Protein AF-A0A285MUU7-F1 (afdb_monomer_lite)

Organism: NCBI:txid1247520

Foldseek 3Di:
DPDPPVVVVVVVVVVVVVVVVCVVVVVPPCPVVLQVVLQVLLCVQQNDGLVCLQPPDPVNVVVSVVRHDPVSLLSSLLVLLVVLPVPPPVDQDPSSLSSLVSSLVSLVSCVVPHPDDDPSSVVSNVVSVVVD

Sequence (132 aa):
MAGTSIARALGVLIESFSDFLQRLFEGNGQVESNERDLKNSLKNQAELKVDDLLVAPWSNLRPKLDKLDTKILDRAILFIYNKAISTDSSTRTNSDKTTDLRILDLIEYLDINRTEFSLDRNNIKNSLQHNL

Radius of gyration: 19.24 Å; chains: 1; bounding box: 35×64×44 Å

pLDDT: mean 77.72, std 15.69, range [39.53, 94.19]

Secondary structure (DSSP, 8-state):
--SHHHHHHHHHHHHHHHHHHHHHHHT-TTHHHHHHHHHHHHHHHHS--HHHHHHS-HHHHHHHHTTS-HHHHHHHHHHHHHHHHTS-GGG--HHHHHHHHHHHHHHHHHHHH-----HHHHHHHHHHHHH-

Structure (mmCIF, N/CA/C/O backbone):
data_AF-A0A285MUU7-F1
#
_entry.id   AF-A0A285MUU7-F1
#
loop_
_atom_site.group_PDB
_atom_site.id
_atom_site.type_symbol
_atom_site.label_atom_id
_atom_site.label_alt_id
_atom_site.label_comp_id
_atom_site.label_asym_id
_atom_site.label_entity_id
_atom_site.label_seq_id
_atom_site.pdbx_PDB_ins_code
_atom_site.Cartn_x
_atom_site.Cartn_y
_atom_site.Cartn_z
_atom_site.occupancy
_atom_site.B_iso_or_equiv
_atom_site.auth_seq_id
_atom_site.auth_comp_id
_atom_site.auth_asym_id
_atom_site.auth_atom_id
_atom_site.pdbx_PDB_model_num
ATOM 1 N N . MET A 1 1 ? -3.043 48.063 -28.691 1.00 45.75 1 MET A N 1
ATOM 2 C CA . MET A 1 1 ? -2.107 47.475 -27.706 1.00 45.75 1 MET A CA 1
ATOM 3 C C . MET A 1 1 ? -2.923 46.973 -26.518 1.00 45.75 1 MET A C 1
ATOM 5 O O . MET A 1 1 ? -3.286 47.775 -25.675 1.00 45.75 1 MET A O 1
ATOM 9 N N . ALA A 1 2 ? -3.304 45.692 -26.496 1.00 46.31 2 ALA A N 1
ATOM 10 C CA . ALA A 1 2 ? -4.175 45.119 -25.454 1.00 46.31 2 ALA A CA 1
ATOM 11 C C . ALA A 1 2 ? -3.783 43.669 -25.088 1.00 46.31 2 ALA A C 1
ATOM 13 O O . ALA A 1 2 ? -4.630 42.860 -24.741 1.00 46.31 2 ALA A O 1
ATOM 14 N N . GLY A 1 3 ? -2.496 43.320 -25.214 1.00 48.31 3 GLY A N 1
ATOM 15 C CA . GLY A 1 3 ? -1.994 41.956 -24.976 1.00 48.31 3 GLY A CA 1
ATOM 16 C C . GLY A 1 3 ? -1.215 41.765 -23.669 1.00 48.31 3 GLY A C 1
ATOM 17 O O . GLY A 1 3 ? -0.878 40.643 -23.318 1.00 48.31 3 GLY A O 1
ATOM 18 N N . THR A 1 4 ? -0.908 42.837 -22.934 1.00 53.16 4 THR A N 1
ATOM 19 C CA . THR A 1 4 ? 0.039 42.795 -21.802 1.00 53.16 4 THR A CA 1
ATOM 20 C C . THR A 1 4 ? -0.617 42.658 -20.426 1.00 53.16 4 THR A C 1
ATOM 22 O O . THR A 1 4 ? 0.062 42.287 -19.473 1.00 53.16 4 THR A O 1
ATOM 25 N N . SER A 1 5 ? -1.921 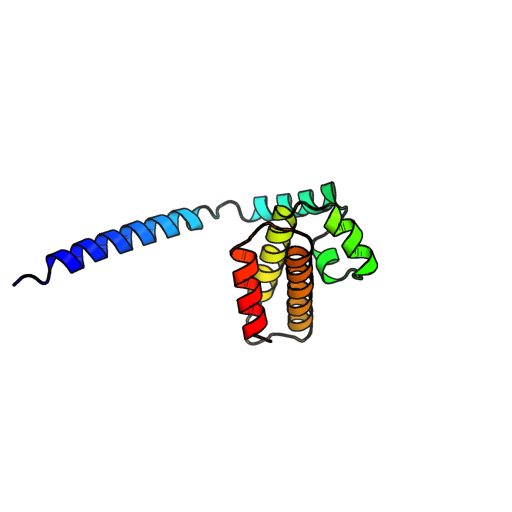42.928 -20.293 1.00 57.56 5 SER A N 1
ATOM 26 C CA . SER A 1 5 ? -2.622 42.886 -18.996 1.00 57.56 5 SER A CA 1
ATOM 27 C C . SER A 1 5 ? -3.011 41.463 -18.577 1.00 57.56 5 SER A C 1
ATOM 29 O O . SER A 1 5 ? -2.777 41.084 -17.431 1.00 57.56 5 SER A O 1
ATOM 31 N N . ILE A 1 6 ? -3.514 40.647 -19.509 1.00 57.09 6 ILE A N 1
ATOM 32 C CA . ILE A 1 6 ? -3.946 39.267 -19.227 1.00 57.09 6 ILE A CA 1
ATOM 33 C C . ILE A 1 6 ? -2.740 38.377 -18.902 1.00 57.09 6 ILE A C 1
ATOM 35 O O . ILE A 1 6 ? -2.788 37.608 -17.951 1.00 57.09 6 ILE A O 1
ATOM 39 N N . ALA A 1 7 ? -1.626 38.537 -19.624 1.00 56.06 7 ALA A N 1
ATOM 40 C CA . ALA A 1 7 ? -0.397 37.785 -19.366 1.00 56.06 7 ALA A CA 1
ATOM 41 C C . ALA A 1 7 ? 0.186 38.065 -17.968 1.00 56.06 7 ALA A C 1
ATOM 43 O O . ALA A 1 7 ? 0.661 37.149 -17.305 1.00 56.06 7 ALA A O 1
ATOM 44 N N . ARG A 1 8 ? 0.099 39.315 -17.487 1.00 58.00 8 ARG A N 1
ATOM 45 C CA . ARG A 1 8 ? 0.519 39.681 -16.124 1.00 58.00 8 ARG A CA 1
ATOM 46 C C . ARG A 1 8 ? -0.421 39.115 -15.061 1.00 58.00 8 ARG A C 1
ATOM 48 O O . ARG A 1 8 ? 0.056 38.611 -14.055 1.00 58.00 8 ARG A O 1
ATOM 55 N N . ALA A 1 9 ? -1.733 39.154 -15.295 1.00 58.31 9 ALA A N 1
ATOM 56 C CA . ALA A 1 9 ? -2.713 38.582 -14.371 1.00 58.31 9 ALA A CA 1
ATOM 57 C C . ALA A 1 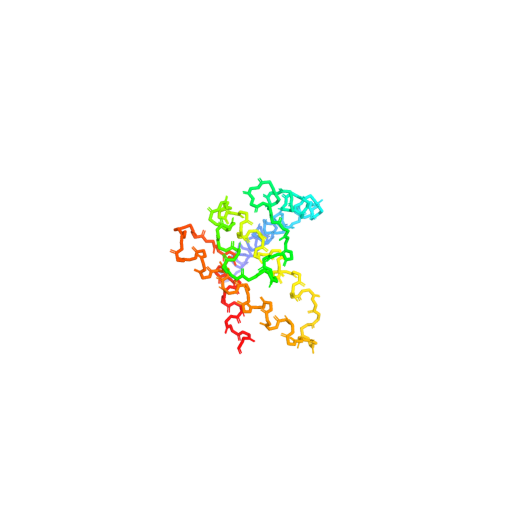9 ? -2.588 37.050 -14.263 1.00 58.31 9 ALA A C 1
ATOM 59 O O . ALA A 1 9 ? -2.671 36.502 -13.168 1.00 58.31 9 ALA A O 1
ATOM 60 N N . LEU A 1 10 ? -2.330 36.369 -15.385 1.00 60.91 10 LEU A N 1
ATOM 61 C CA . LEU A 1 10 ? -2.061 34.930 -15.413 1.00 60.91 10 LEU A CA 1
ATOM 62 C C . LEU A 1 10 ? -0.731 34.581 -14.734 1.00 60.91 10 LEU A C 1
ATOM 64 O O . LEU A 1 10 ? -0.680 33.596 -14.007 1.00 60.91 10 LEU A O 1
ATOM 68 N N . GLY A 1 11 ? 0.310 35.402 -14.911 1.00 62.56 11 GLY A N 1
ATOM 69 C CA . GLY A 1 11 ? 1.587 35.235 -14.211 1.00 62.56 11 GLY A CA 1
ATOM 70 C C . GLY A 1 11 ? 1.423 35.259 -12.691 1.00 62.56 11 GLY A C 1
ATOM 71 O O . GLY A 1 11 ? 1.836 34.320 -12.022 1.00 62.56 11 GLY A O 1
ATOM 72 N N . VAL A 1 12 ? 0.708 36.258 -12.162 1.00 68.69 12 VAL A N 1
ATOM 73 C CA . VAL A 1 12 ? 0.431 36.377 -10.716 1.00 68.69 12 VAL A CA 1
ATOM 74 C C . VAL A 1 12 ? -0.398 35.197 -10.192 1.00 68.69 12 VAL A C 1
ATOM 76 O O . VAL A 1 12 ? -0.178 34.732 -9.075 1.00 68.69 12 VAL A O 1
ATOM 79 N N . LEU A 1 13 ? -1.336 34.677 -10.991 1.00 68.44 13 LEU A N 1
ATOM 80 C CA . LEU A 1 13 ? -2.137 33.513 -10.606 1.00 68.44 13 LEU A CA 1
ATOM 81 C C . LEU A 1 13 ? -1.287 32.231 -10.537 1.00 68.44 13 LEU A C 1
ATOM 83 O O . LEU A 1 13 ? -1.444 31.443 -9.608 1.00 68.44 13 LEU A O 1
ATOM 87 N N . ILE A 1 14 ? -0.379 32.037 -11.499 1.00 67.81 14 ILE A N 1
ATOM 88 C CA . ILE A 1 14 ? 0.537 30.888 -11.542 1.00 67.81 14 ILE A CA 1
ATOM 89 C C . ILE A 1 14 ? 1.548 30.963 -10.399 1.00 67.81 14 ILE A C 1
ATOM 91 O O . ILE A 1 14 ? 1.809 29.944 -9.766 1.00 67.81 14 ILE A O 1
ATOM 95 N N . GLU A 1 15 ? 2.076 32.149 -10.098 1.00 64.44 15 GLU A N 1
ATOM 96 C CA . GLU A 1 15 ? 2.981 32.367 -8.965 1.00 64.44 15 GLU A CA 1
ATOM 97 C C . GLU A 1 15 ? 2.269 32.090 -7.639 1.00 64.44 15 GLU A C 1
ATOM 99 O O . GLU A 1 15 ? 2.749 31.288 -6.846 1.00 64.44 15 GLU A O 1
ATOM 104 N N . SER A 1 16 ? 1.061 32.627 -7.439 1.00 65.25 16 SER A N 1
ATOM 105 C CA . SER A 1 16 ? 0.278 32.354 -6.228 1.00 65.25 16 SER A CA 1
ATOM 106 C C . SER A 1 16 ? -0.108 30.878 -6.088 1.00 65.25 16 SER A C 1
ATOM 108 O O . SER A 1 16 ? -0.225 30.384 -4.966 1.00 65.25 16 SER A O 1
ATOM 110 N N . PHE A 1 17 ? -0.345 30.176 -7.198 1.00 71.12 17 PHE A N 1
ATOM 111 C CA . PHE A 1 17 ? -0.635 28.744 -7.183 1.00 71.12 17 PHE A CA 1
ATOM 112 C C . PHE A 1 17 ? 0.626 27.916 -6.919 1.00 71.12 17 PHE A C 1
ATOM 114 O O . PHE A 1 17 ? 0.576 26.947 -6.168 1.00 71.12 17 PHE A O 1
ATOM 121 N N . SER A 1 18 ? 1.766 28.329 -7.472 1.00 66.12 18 SER A N 1
ATOM 122 C CA . SER A 1 18 ? 3.066 27.703 -7.222 1.00 66.12 18 SER A CA 1
ATOM 123 C C . SER A 1 18 ? 3.478 27.872 -5.767 1.00 66.12 18 SER A C 1
ATOM 125 O O . SER A 1 18 ? 3.808 26.877 -5.138 1.00 66.12 18 SER A O 1
ATOM 127 N N . ASP A 1 19 ? 3.332 29.068 -5.193 1.00 61.12 19 ASP A N 1
ATOM 128 C CA . ASP A 1 19 ? 3.560 29.338 -3.769 1.00 61.12 19 ASP A CA 1
ATOM 129 C C . ASP A 1 19 ? 2.615 28.531 -2.873 1.00 61.12 19 ASP A C 1
ATOM 131 O O . ASP A 1 19 ? 3.000 28.075 -1.797 1.00 61.12 19 ASP A O 1
ATOM 135 N N . PHE A 1 20 ? 1.364 28.334 -3.301 1.00 68.50 20 PHE A N 1
ATOM 136 C CA . PHE A 1 20 ? 0.424 27.469 -2.597 1.00 68.50 20 PHE A CA 1
ATOM 137 C C . PHE A 1 20 ? 0.887 26.010 -2.614 1.00 68.50 20 PHE A C 1
ATOM 139 O O . PHE A 1 20 ? 0.908 25.384 -1.558 1.00 68.50 20 PHE A O 1
ATOM 146 N N . LEU A 1 21 ? 1.303 25.483 -3.771 1.00 65.69 21 LEU A N 1
ATOM 147 C CA . LEU A 1 21 ? 1.852 24.131 -3.880 1.00 65.69 21 LEU A CA 1
ATOM 148 C C . LEU A 1 21 ? 3.145 23.995 -3.077 1.00 65.69 21 LEU A C 1
ATOM 150 O O . LEU A 1 21 ? 3.289 23.040 -2.322 1.00 65.69 21 LEU A O 1
ATOM 154 N N . GLN A 1 22 ? 4.049 24.968 -3.170 1.00 56.38 22 GLN A N 1
ATOM 155 C CA . GLN A 1 22 ? 5.276 24.990 -2.387 1.00 56.38 22 GLN A CA 1
ATOM 156 C C . GLN A 1 22 ? 4.957 24.973 -0.904 1.00 56.38 22 GLN A C 1
ATOM 158 O O . GLN A 1 22 ? 5.450 24.097 -0.224 1.00 56.38 22 GLN A O 1
ATOM 163 N N . ARG A 1 23 ? 4.034 25.793 -0.396 1.00 56.22 23 ARG A N 1
ATOM 164 C CA . ARG A 1 23 ? 3.609 25.719 1.014 1.00 56.22 23 ARG A CA 1
ATOM 165 C C . ARG A 1 23 ? 2.927 24.400 1.378 1.00 56.22 23 ARG A C 1
ATOM 167 O O . ARG A 1 23 ? 3.067 23.944 2.511 1.00 56.22 23 ARG A O 1
ATOM 174 N N . LEU A 1 24 ? 2.209 23.780 0.440 1.00 56.38 24 LEU A N 1
ATOM 175 C CA . LEU A 1 24 ? 1.607 22.458 0.622 1.00 56.38 24 LEU A CA 1
ATOM 176 C C . LEU A 1 24 ? 2.677 21.358 0.765 1.00 56.38 24 LEU A C 1
ATOM 178 O O . LEU A 1 24 ? 2.462 20.396 1.499 1.00 56.38 24 LEU A O 1
ATOM 182 N N . PHE A 1 25 ? 3.824 21.511 0.094 1.00 53.06 25 PHE A N 1
ATOM 183 C CA . PHE A 1 25 ? 4.911 20.524 0.043 1.00 53.06 25 PHE A CA 1
ATOM 184 C C . PHE A 1 25 ? 6.140 20.870 0.920 1.00 53.06 25 PHE A C 1
ATOM 186 O O . PHE A 1 25 ? 6.886 19.976 1.312 1.00 53.06 25 PHE A O 1
ATOM 193 N N . GLU A 1 26 ? 6.343 22.134 1.296 1.00 49.25 26 GLU A N 1
ATOM 194 C CA . GLU A 1 26 ? 7.414 22.652 2.170 1.00 49.25 26 GLU A CA 1
ATOM 195 C C . GLU A 1 26 ? 7.109 22.413 3.657 1.00 49.25 26 GLU A C 1
ATOM 197 O O . GLU A 1 26 ? 7.991 22.536 4.503 1.00 49.25 26 GLU A O 1
ATOM 202 N N . GLY A 1 27 ? 5.902 21.940 3.988 1.00 40.66 27 GLY A N 1
ATOM 203 C CA . GLY A 1 27 ? 5.569 21.374 5.302 1.00 40.66 27 GLY A CA 1
ATOM 204 C C . GLY A 1 27 ? 6.326 20.080 5.659 1.00 40.66 27 GLY A C 1
ATOM 205 O O . GLY A 1 27 ? 6.076 19.493 6.711 1.00 40.66 27 GLY A O 1
ATOM 206 N N . ASN A 1 28 ? 7.273 19.633 4.828 1.00 44.00 28 ASN A N 1
ATOM 207 C CA . ASN A 1 28 ? 8.063 18.408 4.985 1.00 44.00 28 ASN A CA 1
ATOM 208 C C . ASN A 1 28 ? 9.182 18.487 6.048 1.00 44.00 28 ASN A C 1
ATOM 210 O O . ASN A 1 28 ? 10.220 17.841 5.928 1.00 44.00 28 ASN A O 1
ATOM 214 N N . GLY A 1 29 ? 8.945 19.195 7.154 1.00 39.53 29 GLY A N 1
ATOM 215 C CA . GLY A 1 29 ? 9.748 19.082 8.380 1.00 39.53 29 GLY A CA 1
ATOM 216 C C . GLY A 1 29 ? 9.433 17.837 9.229 1.00 39.53 29 GLY A C 1
ATOM 217 O O . GLY A 1 29 ? 9.962 17.705 10.328 1.00 39.53 29 GLY A O 1
ATOM 218 N N . GLN A 1 30 ? 8.558 16.932 8.765 1.00 43.66 30 GLN A N 1
ATOM 219 C CA . GLN A 1 30 ? 8.029 15.793 9.541 1.00 43.66 30 GLN A CA 1
ATOM 220 C C . GLN A 1 30 ? 8.226 14.410 8.893 1.00 43.66 30 GLN A C 1
ATOM 222 O O . GLN A 1 30 ? 7.478 13.474 9.182 1.00 43.66 30 GLN A O 1
ATOM 227 N N . VAL A 1 31 ? 9.226 14.236 8.027 1.00 47.72 31 VAL A N 1
ATOM 228 C CA . VAL A 1 31 ? 9.449 12.945 7.343 1.00 47.72 31 VAL A CA 1
ATOM 229 C C . VAL A 1 31 ? 9.710 11.799 8.343 1.00 47.72 31 VAL A C 1
ATOM 231 O O . VAL A 1 31 ? 9.163 10.710 8.181 1.00 47.72 31 VAL A O 1
ATOM 234 N N . GLU A 1 32 ? 10.431 12.052 9.444 1.00 45.12 32 GLU A N 1
ATOM 235 C CA . GLU A 1 32 ? 10.689 11.034 10.481 1.00 45.12 32 GLU A CA 1
ATOM 236 C C . GLU A 1 32 ? 9.472 10.700 11.361 1.00 45.12 32 GLU A C 1
ATOM 238 O O . GLU A 1 32 ? 9.329 9.554 11.798 1.00 45.12 32 GLU A O 1
ATOM 243 N N . SER A 1 33 ? 8.582 11.670 11.622 1.00 50.66 33 SER A N 1
ATOM 244 C CA . SER A 1 33 ? 7.359 11.409 12.400 1.00 50.66 33 SER A CA 1
ATOM 245 C C . SER A 1 33 ? 6.441 10.475 11.621 1.00 50.66 33 SER A C 1
ATOM 247 O O . SER A 1 33 ? 5.975 9.472 12.153 1.00 50.66 33 SER A O 1
ATOM 249 N N . ASN A 1 34 ? 6.271 10.740 10.324 1.00 67.19 34 ASN A N 1
ATOM 250 C CA . ASN A 1 34 ? 5.311 10.023 9.493 1.00 67.19 34 ASN A CA 1
ATOM 251 C C . ASN A 1 34 ? 5.692 8.541 9.289 1.00 67.19 34 ASN A C 1
ATOM 253 O O . ASN A 1 34 ? 4.820 7.673 9.300 1.00 67.19 34 ASN A O 1
ATOM 257 N N . GLU A 1 35 ? 6.988 8.212 9.177 1.00 78.25 35 GLU A N 1
ATOM 258 C CA . GLU A 1 35 ? 7.436 6.813 9.072 1.00 78.25 35 GLU A CA 1
ATOM 259 C C . GLU A 1 35 ? 7.256 6.044 10.389 1.00 78.25 35 GLU A C 1
ATOM 261 O O . GLU A 1 35 ? 6.795 4.897 10.393 1.00 78.25 35 GLU A O 1
ATOM 266 N N . ARG A 1 36 ? 7.611 6.659 11.524 1.00 82.88 36 ARG A N 1
ATOM 267 C CA . ARG A 1 36 ? 7.432 6.033 12.841 1.00 82.88 36 ARG A CA 1
ATOM 268 C C . ARG A 1 36 ? 5.951 5.798 13.132 1.00 82.88 36 ARG A C 1
ATOM 270 O O . ARG A 1 36 ? 5.588 4.715 13.592 1.00 82.88 36 ARG A O 1
ATOM 277 N N . ASP A 1 37 ? 5.106 6.771 12.814 1.00 85.62 37 ASP A N 1
ATOM 278 C CA . ASP A 1 37 ? 3.659 6.690 13.004 1.00 85.62 37 ASP A CA 1
ATOM 279 C C . ASP A 1 37 ? 3.027 5.626 12.100 1.00 85.62 37 ASP A C 1
ATOM 281 O O . ASP A 1 37 ? 2.183 4.848 12.555 1.00 85.62 37 ASP A O 1
ATOM 285 N N . LEU A 1 38 ? 3.493 5.505 10.853 1.00 86.94 38 LEU A N 1
ATOM 286 C CA . LEU A 1 38 ? 3.097 4.429 9.946 1.00 86.94 38 LEU A CA 1
ATOM 287 C C . LEU A 1 38 ? 3.481 3.051 10.504 1.00 86.94 38 LEU A C 1
ATOM 289 O O . LEU A 1 38 ? 2.633 2.162 10.594 1.00 86.94 38 LEU A O 1
ATOM 293 N N . LYS A 1 39 ? 4.739 2.876 10.930 1.00 88.50 39 LYS A N 1
ATOM 294 C CA . LYS A 1 39 ? 5.226 1.619 11.528 1.00 88.50 39 LYS A CA 1
ATOM 295 C C . LYS A 1 39 ? 4.422 1.232 12.768 1.00 88.50 39 LYS A C 1
ATOM 297 O O . LYS A 1 39 ? 4.050 0.069 12.919 1.00 88.50 39 LYS A O 1
ATOM 302 N N . ASN A 1 40 ? 4.123 2.199 13.632 1.00 90.12 40 ASN A N 1
ATOM 303 C CA . ASN A 1 40 ? 3.291 1.982 14.812 1.00 90.12 40 ASN A CA 1
ATOM 304 C C . ASN A 1 40 ? 1.861 1.588 14.428 1.00 90.12 40 ASN A C 1
ATOM 306 O O . ASN A 1 40 ? 1.309 0.662 15.014 1.00 90.12 40 ASN A O 1
ATOM 310 N N . SER A 1 41 ? 1.278 2.239 13.423 1.00 89.75 41 SER A N 1
ATOM 311 C CA . SER A 1 41 ? -0.085 1.957 12.963 1.00 89.75 41 SER A CA 1
ATOM 312 C C . SER A 1 41 ? -0.221 0.544 12.390 1.00 89.75 41 SER A C 1
ATOM 314 O O . SER A 1 41 ? -1.131 -0.189 12.778 1.00 89.75 41 SER A O 1
ATOM 316 N N . LEU A 1 42 ? 0.729 0.121 11.547 1.00 90.44 42 LEU A N 1
ATOM 317 C CA . LEU A 1 42 ? 0.780 -1.239 10.998 1.00 90.44 42 LEU A CA 1
ATOM 318 C C . LEU A 1 42 ? 0.914 -2.294 12.102 1.00 90.44 42 LEU A C 1
ATOM 320 O O . LEU A 1 42 ? 0.209 -3.308 12.098 1.00 90.44 42 LEU A O 1
ATOM 324 N N . LYS A 1 43 ? 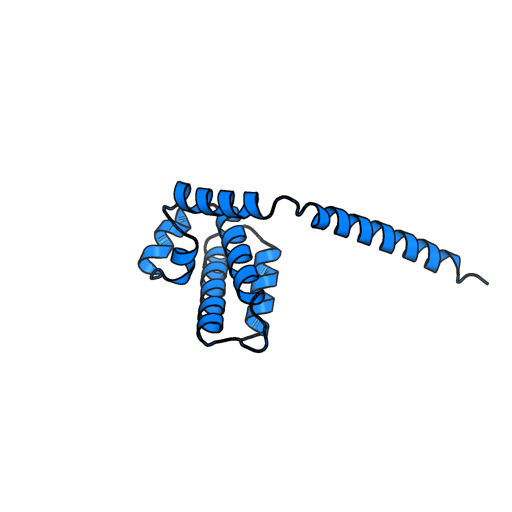1.783 -2.032 13.084 1.00 91.75 43 LYS A N 1
ATOM 325 C CA . LYS A 1 43 ? 1.983 -2.927 14.222 1.00 91.75 43 LYS A CA 1
ATOM 326 C C . LYS A 1 43 ? 0.728 -3.023 15.090 1.00 91.75 43 LYS A C 1
ATOM 328 O O . LYS A 1 43 ? 0.330 -4.126 15.444 1.00 91.75 43 LYS A O 1
ATOM 333 N N . ASN A 1 44 ? 0.108 -1.892 15.416 1.00 90.12 44 ASN A N 1
ATOM 334 C CA . ASN A 1 44 ? -1.004 -1.835 16.364 1.00 90.12 44 ASN A CA 1
ATOM 335 C C . ASN A 1 44 ? -2.311 -2.390 15.789 1.00 90.12 44 ASN A C 1
ATOM 337 O O . ASN A 1 44 ? -3.086 -2.986 16.530 1.00 90.12 44 ASN A O 1
ATOM 341 N N . GLN A 1 45 ? -2.573 -2.198 14.494 1.00 88.69 45 GLN A N 1
ATOM 342 C CA . GLN A 1 45 ? -3.829 -2.646 13.882 1.00 88.69 45 GLN A CA 1
ATOM 343 C C . GLN A 1 45 ? -3.771 -4.084 13.367 1.00 88.69 45 GLN A C 1
ATOM 345 O O . GLN A 1 45 ? -4.774 -4.797 13.399 1.00 88.69 45 GLN A O 1
ATOM 350 N N . ALA A 1 46 ? -2.608 -4.515 12.878 1.00 87.44 46 ALA A N 1
ATOM 351 C CA . ALA A 1 46 ? -2.511 -5.753 12.115 1.00 87.44 46 ALA A CA 1
ATOM 352 C C . ALA A 1 46 ? -1.293 -6.618 12.454 1.00 87.44 46 ALA A C 1
ATOM 354 O O . ALA A 1 46 ? -1.092 -7.648 11.808 1.00 87.44 46 ALA A O 1
ATOM 355 N N . GLU A 1 47 ? -0.491 -6.230 13.454 1.00 90.12 47 GLU A N 1
ATOM 356 C CA . GLU A 1 47 ? 0.770 -6.900 13.797 1.00 90.12 47 GLU A CA 1
ATOM 357 C C . GLU A 1 47 ? 1.652 -7.105 12.554 1.00 90.12 47 GLU A C 1
ATOM 359 O O . GLU A 1 47 ? 2.136 -8.208 12.264 1.00 90.12 47 GLU A O 1
ATOM 364 N N . LEU A 1 48 ? 1.790 -6.029 11.774 1.00 90.12 48 LEU A N 1
ATOM 365 C CA . LEU A 1 48 ? 2.571 -5.985 10.543 1.00 90.12 48 LEU A CA 1
ATOM 366 C C . LEU A 1 48 ? 3.752 -5.027 10.666 1.00 90.12 48 LEU A C 1
ATOM 368 O O . LEU A 1 48 ? 3.666 -3.960 11.277 1.00 90.12 48 LEU A O 1
ATOM 372 N N . LYS A 1 49 ? 4.851 -5.399 10.016 1.00 90.50 49 LYS A N 1
ATOM 373 C CA . LYS A 1 49 ? 5.939 -4.504 9.625 1.00 90.50 49 LYS A CA 1
ATOM 374 C C . LYS A 1 49 ? 5.789 -4.142 8.150 1.00 90.50 49 LYS A C 1
ATOM 376 O O . LYS A 1 49 ? 5.133 -4.846 7.389 1.00 90.50 49 LYS A O 1
ATOM 381 N N . VAL A 1 50 ? 6.453 -3.067 7.730 1.00 87.38 50 VAL A N 1
ATOM 382 C CA . VAL A 1 50 ? 6.474 -2.663 6.313 1.00 87.38 50 VAL A CA 1
ATOM 383 C C . VAL A 1 50 ? 7.027 -3.787 5.430 1.00 87.38 50 VAL A C 1
ATOM 385 O O . VAL A 1 50 ? 6.437 -4.091 4.400 1.00 87.38 50 VAL A O 1
ATOM 388 N N . ASP A 1 51 ? 8.092 -4.465 5.864 1.00 87.44 51 ASP A N 1
ATOM 389 C CA . ASP A 1 51 ? 8.703 -5.558 5.092 1.00 87.44 51 ASP A CA 1
ATOM 390 C C . ASP A 1 51 ? 7.765 -6.768 4.925 1.00 87.44 51 ASP A C 1
ATOM 392 O O . ASP A 1 51 ? 7.835 -7.476 3.922 1.00 87.44 51 ASP A O 1
ATOM 396 N N . ASP A 1 52 ? 6.825 -6.982 5.854 1.00 89.12 52 ASP A N 1
ATOM 397 C CA . ASP A 1 52 ? 5.845 -8.067 5.737 1.00 89.12 52 ASP A CA 1
ATOM 398 C C . ASP A 1 52 ? 4.896 -7.838 4.549 1.00 89.12 52 ASP A C 1
ATOM 400 O O . ASP A 1 52 ? 4.456 -8.800 3.922 1.00 89.12 52 ASP A O 1
ATOM 404 N N . LEU A 1 53 ? 4.616 -6.578 4.187 1.00 89.19 53 LEU A N 1
ATOM 405 C CA . LEU A 1 53 ? 3.804 -6.246 3.008 1.00 89.19 53 LEU A CA 1
ATOM 406 C C . LEU A 1 53 ? 4.483 -6.713 1.712 1.00 89.19 53 LEU A C 1
ATOM 408 O O . LEU A 1 53 ? 3.799 -7.085 0.757 1.00 89.19 53 LEU A O 1
ATOM 412 N N . LEU A 1 54 ? 5.817 -6.745 1.706 1.00 88.62 54 LEU A N 1
ATOM 413 C CA . LEU A 1 54 ? 6.627 -7.118 0.552 1.00 88.62 54 LEU A CA 1
ATOM 414 C C . LEU A 1 54 ? 6.902 -8.619 0.472 1.00 88.62 54 LEU A C 1
ATOM 416 O O . LEU A 1 54 ? 6.885 -9.186 -0.616 1.00 88.62 54 LEU A O 1
ATOM 420 N N . VAL A 1 55 ? 7.151 -9.264 1.614 1.00 87.81 55 VAL A N 1
ATOM 421 C CA . VAL A 1 55 ? 7.723 -10.620 1.646 1.00 87.81 55 VAL A CA 1
ATOM 422 C C . VAL A 1 55 ? 6.720 -11.683 2.104 1.00 87.81 55 VAL A C 1
ATOM 424 O O . VAL A 1 55 ? 6.860 -12.854 1.747 1.00 87.81 55 VAL A O 1
ATOM 427 N N . ALA A 1 56 ? 5.695 -11.326 2.886 1.00 89.44 56 ALA A N 1
ATOM 428 C CA . ALA A 1 56 ? 4.785 -12.328 3.436 1.00 89.44 56 ALA A CA 1
ATOM 429 C C . ALA A 1 56 ? 3.927 -12.988 2.337 1.00 89.44 56 ALA A C 1
ATOM 431 O O . ALA A 1 56 ? 3.393 -12.296 1.466 1.00 89.44 56 ALA A O 1
ATOM 432 N N . PRO A 1 57 ? 3.694 -14.313 2.388 1.00 91.44 57 PRO A N 1
ATOM 433 C CA . PRO A 1 57 ? 2.753 -14.971 1.488 1.00 91.44 57 PRO A CA 1
ATOM 434 C C . PRO A 1 57 ? 1.360 -14.340 1.572 1.00 91.44 57 PRO A C 1
ATOM 436 O O . PRO A 1 57 ? 0.889 -13.998 2.660 1.00 91.44 57 PRO A O 1
ATOM 439 N N . TRP A 1 58 ? 0.671 -14.225 0.434 1.00 90.38 58 TRP A N 1
ATOM 440 C CA . TRP A 1 58 ? -0.629 -13.546 0.369 1.00 90.38 58 TRP A CA 1
ATOM 441 C C . TRP A 1 58 ? -1.687 -14.167 1.290 1.00 90.38 58 TRP A C 1
ATOM 443 O O . TRP A 1 58 ? -2.468 -13.449 1.909 1.00 90.38 58 TRP A O 1
ATOM 453 N N . SER A 1 59 ? -1.653 -15.493 1.461 1.00 90.19 59 SER A N 1
ATOM 454 C CA . SER A 1 59 ? -2.514 -16.231 2.397 1.00 90.19 59 SER A CA 1
ATOM 455 C C . SER A 1 59 ? -2.403 -15.730 3.839 1.00 90.19 59 SER A C 1
ATOM 457 O O . SER A 1 59 ? -3.394 -15.716 4.563 1.00 90.19 59 SER A O 1
ATOM 459 N N . ASN A 1 60 ? -1.207 -15.303 4.247 1.00 90.06 60 ASN A N 1
ATOM 460 C CA . ASN A 1 60 ? -0.929 -14.817 5.596 1.00 90.06 60 ASN A CA 1
ATOM 461 C C . ASN A 1 60 ? -1.136 -13.305 5.695 1.00 90.06 60 ASN A C 1
ATOM 463 O O . ASN A 1 60 ? -1.437 -12.792 6.773 1.00 90.06 60 ASN A O 1
ATOM 467 N N . LEU A 1 61 ? -0.959 -12.593 4.580 1.00 92.06 61 LEU A N 1
ATOM 468 C CA . LEU A 1 61 ? -1.072 -11.146 4.534 1.00 92.06 61 LEU A CA 1
ATOM 469 C C . LEU A 1 61 ? -2.533 -10.687 4.489 1.00 92.06 61 LEU A C 1
ATOM 471 O O . LEU A 1 61 ? -2.912 -9.800 5.249 1.00 92.06 61 LEU A O 1
ATOM 475 N N . ARG A 1 62 ? -3.373 -11.323 3.667 1.00 91.19 62 ARG A N 1
ATOM 476 C CA . ARG A 1 62 ? -4.764 -10.907 3.438 1.00 91.19 62 ARG A CA 1
ATOM 477 C C . ARG A 1 62 ? -5.587 -10.727 4.730 1.00 91.19 62 ARG A C 1
ATOM 479 O O . ARG A 1 62 ? -6.105 -9.630 4.916 1.00 91.19 62 ARG A O 1
ATOM 486 N N . PRO A 1 63 ? -5.623 -11.684 5.683 1.00 91.44 63 PRO A N 1
ATOM 487 C CA . PRO A 1 63 ? -6.393 -11.514 6.923 1.00 91.44 63 PRO A CA 1
ATOM 488 C C . PRO A 1 63 ? -5.893 -10.366 7.812 1.00 91.44 63 PRO A C 1
ATOM 490 O O . PRO A 1 63 ? -6.613 -9.885 8.686 1.00 91.44 63 PRO A O 1
ATOM 493 N N . LYS A 1 64 ? -4.631 -9.955 7.639 1.00 91.50 64 LYS A N 1
ATOM 494 C CA . LYS A 1 64 ? -4.043 -8.813 8.342 1.00 91.50 64 LYS A CA 1
ATOM 495 C C . LYS A 1 64 ? -4.399 -7.496 7.646 1.00 91.50 64 LYS A C 1
ATOM 497 O O . LYS A 1 64 ? -4.689 -6.522 8.331 1.00 91.50 64 LYS A O 1
ATOM 502 N N . LEU A 1 65 ? -4.448 -7.478 6.311 1.00 92.06 65 LEU A N 1
ATOM 503 C CA . LEU A 1 65 ? -4.905 -6.320 5.532 1.00 92.06 65 LEU A CA 1
ATOM 504 C C . LEU A 1 65 ? -6.383 -5.993 5.783 1.00 92.06 65 LEU A C 1
ATOM 506 O O . LEU A 1 65 ? -6.752 -4.822 5.784 1.00 92.06 65 LEU A O 1
ATOM 510 N N . ASP A 1 66 ? -7.223 -6.998 6.042 1.00 89.88 66 ASP A N 1
ATOM 511 C CA . ASP A 1 66 ? -8.644 -6.794 6.371 1.00 89.88 66 ASP A CA 1
ATOM 512 C C . ASP A 1 66 ? -8.834 -5.937 7.636 1.00 89.88 66 ASP A C 1
ATOM 514 O O . ASP A 1 66 ? -9.808 -5.187 7.744 1.00 89.88 66 ASP A O 1
ATOM 518 N N . LYS A 1 67 ? -7.878 -6.018 8.573 1.00 90.19 67 LYS A N 1
ATOM 519 C CA . LYS A 1 67 ? -7.869 -5.271 9.841 1.00 90.19 67 LYS A CA 1
ATOM 520 C C . LYS A 1 67 ? -7.303 -3.858 9.716 1.00 90.19 67 LYS A C 1
ATOM 522 O O . LYS A 1 67 ? -7.484 -3.063 10.634 1.00 90.19 67 LYS A O 1
ATOM 527 N N . LEU A 1 68 ? -6.594 -3.560 8.626 1.00 90.12 68 LEU A N 1
ATOM 528 C CA . LEU A 1 68 ? -6.013 -2.242 8.401 1.00 90.12 68 LEU A CA 1
ATOM 529 C C . LEU A 1 68 ? -7.052 -1.272 7.852 1.00 90.12 68 LEU A C 1
ATOM 531 O O . LEU A 1 68 ? -7.811 -1.597 6.933 1.00 90.12 68 LEU A O 1
ATOM 535 N N . ASP A 1 69 ? -7.008 -0.053 8.381 1.00 89.19 69 ASP A N 1
ATOM 536 C CA . ASP A 1 69 ? -7.673 1.091 7.771 1.00 89.19 69 ASP A CA 1
ATOM 537 C C . ASP A 1 69 ? -7.090 1.366 6.377 1.00 89.19 69 ASP A C 1
ATOM 539 O O . ASP A 1 69 ? -5.869 1.318 6.170 1.00 89.19 69 ASP A O 1
ATOM 543 N N . THR A 1 70 ? -7.961 1.694 5.423 1.00 89.25 70 THR A N 1
ATOM 544 C CA . THR A 1 70 ? -7.573 1.975 4.037 1.00 89.25 70 THR A CA 1
ATOM 545 C C . THR A 1 70 ? -6.503 3.055 3.949 1.00 89.25 70 THR A C 1
ATOM 547 O O . THR A 1 70 ? -5.541 2.896 3.204 1.00 89.25 70 THR A O 1
ATOM 550 N N . LYS A 1 71 ? -6.605 4.126 4.750 1.00 88.44 71 LYS A N 1
ATOM 551 C CA . LYS A 1 71 ? -5.661 5.251 4.693 1.00 88.44 71 LYS A CA 1
ATOM 552 C C . LYS A 1 71 ? -4.275 4.842 5.166 1.00 88.44 71 LYS A C 1
ATOM 554 O O . LYS A 1 71 ? -3.280 5.381 4.687 1.00 88.44 71 LYS A O 1
ATOM 559 N N . ILE A 1 72 ? -4.189 3.906 6.111 1.00 89.31 72 ILE A N 1
ATOM 560 C CA . ILE A 1 72 ? -2.903 3.375 6.578 1.00 89.31 72 ILE A CA 1
ATOM 561 C C . ILE A 1 72 ? -2.276 2.504 5.493 1.00 89.31 72 ILE A C 1
ATOM 563 O O . ILE A 1 72 ? -1.072 2.616 5.257 1.00 89.31 72 ILE A O 1
ATOM 567 N N . LEU A 1 73 ? -3.074 1.687 4.802 1.00 90.88 73 LEU A N 1
ATOM 568 C CA . LEU A 1 73 ? -2.572 0.875 3.698 1.00 90.88 73 LEU A CA 1
ATOM 569 C C . LEU A 1 73 ? -2.160 1.735 2.491 1.00 90.88 73 LEU A C 1
ATOM 571 O O . LEU A 1 73 ? -1.083 1.514 1.945 1.00 90.88 73 LEU A O 1
ATOM 575 N N . ASP A 1 74 ? -2.930 2.770 2.143 1.00 89.06 74 ASP A N 1
ATOM 576 C CA . ASP A 1 74 ? -2.560 3.752 1.113 1.00 89.06 74 ASP A CA 1
ATOM 577 C C . ASP A 1 74 ? -1.231 4.450 1.457 1.00 89.06 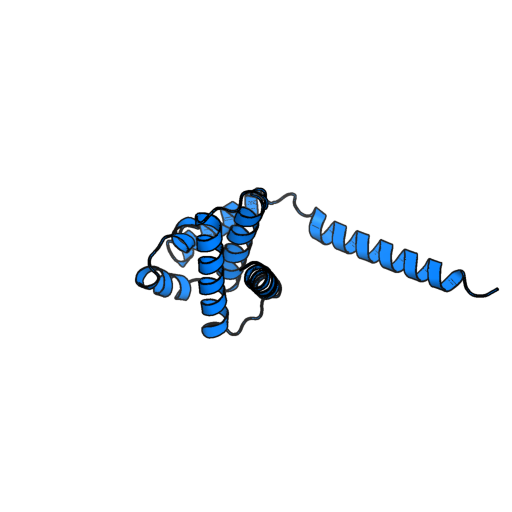74 ASP A C 1
ATOM 579 O O . ASP A 1 74 ? -0.335 4.551 0.616 1.00 89.06 74 ASP A O 1
ATOM 583 N N . ARG A 1 75 ? -1.047 4.875 2.718 1.00 90.25 75 ARG A N 1
ATOM 584 C CA . ARG A 1 75 ? 0.228 5.450 3.185 1.00 90.25 75 ARG A CA 1
ATOM 585 C C . ARG A 1 75 ? 1.379 4.452 3.107 1.00 90.25 75 ARG A C 1
ATOM 587 O O . ARG A 1 75 ? 2.490 4.843 2.754 1.00 90.25 75 ARG A O 1
ATOM 594 N N . ALA A 1 76 ? 1.136 3.184 3.433 1.00 89.56 76 ALA A N 1
ATOM 595 C CA . ALA A 1 76 ? 2.149 2.140 3.334 1.00 89.56 76 ALA A CA 1
ATOM 596 C C . ALA A 1 76 ? 2.578 1.906 1.880 1.00 89.56 76 ALA A C 1
ATOM 598 O O . ALA A 1 76 ? 3.774 1.828 1.606 1.00 89.56 76 ALA A O 1
ATOM 599 N N . ILE A 1 77 ? 1.620 1.863 0.951 1.00 90.69 77 ILE A N 1
ATOM 600 C CA . ILE A 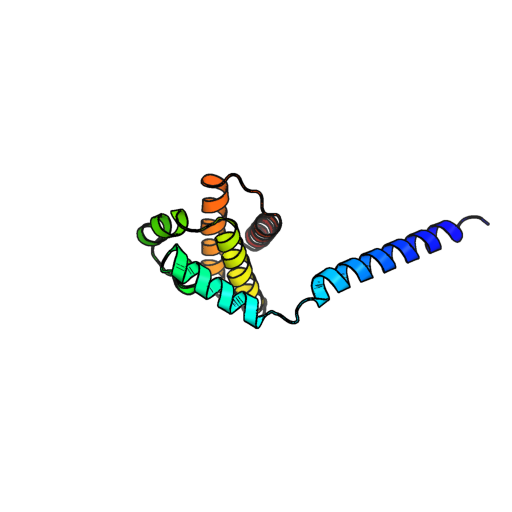1 77 ? 1.872 1.748 -0.490 1.00 90.69 77 ILE A CA 1
ATOM 601 C C . ILE A 1 77 ? 2.726 2.921 -0.983 1.00 90.69 77 ILE A C 1
ATOM 603 O O . ILE A 1 77 ? 3.760 2.700 -1.613 1.00 90.69 77 ILE A O 1
ATOM 607 N N . LEU A 1 78 ? 2.349 4.156 -0.638 1.00 89.12 78 LEU A N 1
ATOM 608 C CA . LEU A 1 78 ? 3.107 5.353 -1.008 1.00 89.12 78 LEU A CA 1
ATOM 609 C C . LEU A 1 78 ? 4.533 5.329 -0.437 1.00 89.12 78 LEU A C 1
ATOM 611 O O . LEU A 1 78 ? 5.490 5.641 -1.144 1.00 89.12 78 LEU A O 1
ATOM 615 N N . PHE A 1 79 ? 4.688 4.924 0.826 1.00 87.81 79 PHE A N 1
ATOM 616 C CA . PHE A 1 79 ? 5.995 4.812 1.474 1.00 87.81 79 PHE A CA 1
ATOM 617 C C . PHE A 1 79 ? 6.907 3.805 0.760 1.00 87.81 79 PHE A C 1
ATOM 619 O O . PHE A 1 79 ? 8.058 4.120 0.456 1.00 87.81 79 PHE A O 1
ATOM 626 N N . ILE A 1 80 ? 6.391 2.609 0.465 1.00 87.88 80 ILE A N 1
ATOM 627 C CA . ILE A 1 80 ? 7.135 1.557 -0.236 1.00 87.88 80 ILE A CA 1
ATOM 628 C C . ILE A 1 80 ? 7.525 2.030 -1.639 1.00 87.88 80 ILE A C 1
ATOM 630 O O . ILE A 1 80 ? 8.685 1.892 -2.025 1.00 87.88 80 ILE A O 1
ATOM 634 N N . TYR A 1 81 ? 6.584 2.622 -2.377 1.00 86.25 81 TYR A N 1
ATOM 635 C CA . TYR A 1 81 ? 6.827 3.125 -3.726 1.00 86.25 81 TYR A CA 1
ATOM 636 C C . TYR A 1 81 ? 7.917 4.203 -3.747 1.00 86.25 81 TYR A C 1
ATOM 638 O O . TYR A 1 81 ? 8.878 4.088 -4.504 1.00 86.25 81 TYR A O 1
ATOM 646 N N . ASN A 1 82 ? 7.827 5.204 -2.865 1.00 83.88 82 ASN A N 1
ATOM 647 C CA . ASN A 1 82 ? 8.821 6.276 -2.769 1.00 83.88 82 ASN A CA 1
ATOM 648 C C . ASN A 1 82 ? 10.215 5.741 -2.427 1.00 83.88 82 ASN A C 1
ATOM 650 O O . ASN A 1 82 ? 11.216 6.199 -2.979 1.00 83.88 82 ASN A O 1
ATOM 654 N N . LYS A 1 83 ? 10.284 4.731 -1.553 1.00 82.25 83 LYS A N 1
ATOM 655 C CA . LYS A 1 83 ? 11.538 4.048 -1.239 1.00 82.25 83 LYS A CA 1
ATOM 656 C C . LYS A 1 83 ? 12.090 3.309 -2.462 1.00 82.25 83 LYS A C 1
ATOM 658 O O . LYS A 1 83 ? 13.279 3.430 -2.735 1.00 82.25 83 LYS A O 1
ATOM 663 N N . ALA A 1 84 ? 11.245 2.614 -3.222 1.00 79.75 84 ALA A N 1
ATOM 664 C CA . ALA A 1 84 ? 11.657 1.892 -4.425 1.00 79.75 84 ALA A CA 1
ATOM 665 C C . ALA A 1 84 ? 12.217 2.829 -5.514 1.00 79.75 84 ALA A C 1
ATOM 667 O O . ALA A 1 84 ? 13.280 2.551 -6.066 1.00 79.75 84 ALA A O 1
ATOM 668 N N . ILE A 1 85 ? 11.559 3.965 -5.782 1.00 74.81 85 ILE A N 1
ATOM 669 C CA . ILE A 1 85 ? 11.988 4.926 -6.821 1.00 74.81 85 ILE A CA 1
ATOM 670 C C . ILE A 1 85 ? 13.172 5.810 -6.411 1.00 74.81 85 ILE A C 1
ATOM 672 O O . ILE A 1 85 ? 13.819 6.386 -7.280 1.00 74.81 85 ILE A O 1
ATOM 676 N N . SER A 1 86 ? 13.454 5.940 -5.109 1.00 65.94 86 SER A N 1
ATOM 677 C CA . SER A 1 86 ? 14.624 6.685 -4.617 1.00 65.94 86 SER A CA 1
ATOM 678 C C . SER A 1 86 ? 15.956 6.018 -4.986 1.00 65.94 86 SER A C 1
ATOM 680 O O . SER A 1 86 ? 17.007 6.657 -4.947 1.00 65.94 86 SER A O 1
ATOM 682 N N . THR A 1 87 ? 15.907 4.745 -5.378 1.00 60.84 87 THR A N 1
ATOM 683 C CA . THR A 1 87 ? 17.030 3.996 -5.940 1.00 60.84 87 THR A CA 1
ATOM 684 C C . THR A 1 87 ? 17.181 4.361 -7.417 1.00 60.84 87 THR A C 1
ATOM 686 O O . THR A 1 87 ? 16.206 4.306 -8.165 1.00 60.84 87 THR A O 1
ATOM 689 N N . ASP A 1 88 ? 18.386 4.760 -7.836 1.00 57.22 88 ASP A N 1
ATOM 690 C CA . ASP A 1 88 ? 18.677 5.253 -9.189 1.00 57.22 88 ASP A CA 1
ATOM 691 C C . ASP A 1 88 ? 18.047 4.361 -10.279 1.00 57.22 88 ASP A C 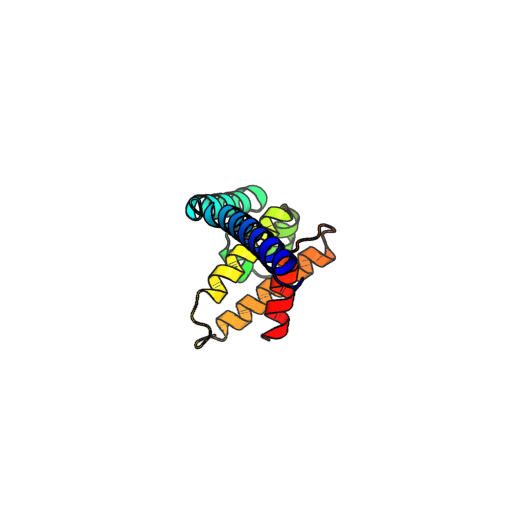1
ATOM 693 O O . ASP A 1 88 ? 18.355 3.169 -10.404 1.00 57.22 88 ASP A O 1
ATOM 697 N N . SER A 1 89 ? 17.149 4.957 -11.070 1.00 57.78 89 SER A N 1
ATOM 698 C CA . SER A 1 89 ? 16.301 4.276 -12.056 1.00 57.78 89 SER A CA 1
ATOM 699 C C . SER A 1 89 ? 17.106 3.525 -13.120 1.00 57.78 89 SER A C 1
ATOM 701 O O . SER A 1 89 ? 16.608 2.564 -13.706 1.00 57.78 89 SER A O 1
ATOM 703 N N . SER A 1 90 ? 18.361 3.931 -13.337 1.00 58.00 90 SER A N 1
ATOM 704 C CA . SER A 1 90 ? 19.305 3.295 -14.261 1.00 58.00 90 SER A CA 1
ATOM 705 C C . SER A 1 90 ? 19.788 1.906 -13.808 1.00 58.00 90 SER A C 1
ATOM 707 O O . SER A 1 90 ? 20.372 1.173 -14.606 1.00 58.00 90 SER A O 1
ATOM 709 N N . THR A 1 91 ? 19.506 1.511 -12.560 1.00 56.84 91 THR A N 1
ATOM 710 C CA . THR A 1 91 ? 19.960 0.244 -11.954 1.00 56.84 91 THR A CA 1
ATOM 711 C C . THR A 1 91 ? 18.830 -0.668 -11.474 1.00 56.84 91 THR A C 1
ATOM 713 O O . THR A 1 91 ? 19.083 -1.587 -10.697 1.00 56.84 91 THR A O 1
ATOM 716 N N . ARG A 1 92 ? 17.593 -0.460 -11.958 1.00 61.09 92 ARG A N 1
ATOM 717 C CA . ARG A 1 92 ? 16.422 -1.270 -11.575 1.00 61.09 92 ARG A CA 1
ATOM 718 C C . ARG A 1 92 ? 16.699 -2.773 -11.724 1.00 61.09 92 ARG A C 1
ATOM 720 O O . ARG A 1 92 ? 16.871 -3.305 -12.820 1.00 61.09 92 ARG A O 1
ATOM 727 N N . THR A 1 93 ? 16.725 -3.451 -10.589 1.00 60.72 93 THR A N 1
ATOM 728 C CA . THR A 1 93 ? 17.001 -4.877 -10.427 1.00 60.72 93 THR A CA 1
ATOM 729 C C . THR A 1 93 ? 15.723 -5.717 -10.559 1.00 60.72 93 THR A C 1
ATOM 731 O O . THR A 1 93 ? 14.602 -5.210 -10.513 1.00 60.72 93 THR A O 1
ATOM 734 N N . ASN A 1 94 ? 15.856 -7.044 -10.672 1.00 60.91 94 ASN A N 1
ATOM 735 C CA . ASN A 1 94 ? 14.698 -7.953 -10.632 1.00 60.91 94 ASN A CA 1
ATOM 736 C C . ASN A 1 94 ? 13.918 -7.870 -9.301 1.00 60.91 94 ASN A C 1
ATOM 738 O O . ASN A 1 94 ? 12.705 -8.095 -9.282 1.00 60.91 94 ASN A O 1
ATOM 742 N N . SER A 1 95 ? 14.584 -7.520 -8.195 1.00 62.12 95 SER A N 1
ATOM 743 C CA . SER A 1 95 ? 13.929 -7.244 -6.908 1.00 62.12 95 SER A CA 1
ATOM 744 C C . SER A 1 95 ? 13.022 -6.015 -6.961 1.00 62.12 95 SER A C 1
ATOM 746 O O . SER A 1 95 ? 11.970 -6.018 -6.322 1.00 62.12 95 SER A O 1
ATOM 748 N N . ASP A 1 96 ? 13.356 -5.015 -7.777 1.00 74.56 96 ASP A N 1
ATOM 749 C CA . ASP A 1 96 ? 12.531 -3.813 -7.932 1.00 74.56 96 ASP A CA 1
ATOM 750 C C . ASP A 1 96 ? 11.262 -4.128 -8.727 1.00 74.56 96 ASP A C 1
ATOM 752 O O . ASP A 1 96 ? 10.171 -3.757 -8.313 1.00 74.56 96 ASP A O 1
ATOM 756 N N . LYS A 1 97 ? 11.366 -4.943 -9.788 1.00 79.00 97 LYS A N 1
ATOM 757 C CA . LYS A 1 97 ? 10.187 -5.447 -10.521 1.00 79.00 97 LYS A CA 1
ATOM 758 C C . LYS A 1 97 ? 9.263 -6.290 -9.640 1.00 79.00 97 LYS A C 1
ATOM 760 O O . LYS A 1 97 ? 8.045 -6.199 -9.748 1.00 79.00 97 LYS A O 1
ATOM 765 N N . THR A 1 98 ? 9.841 -7.105 -8.757 1.00 84.12 98 THR A N 1
ATOM 766 C CA . THR A 1 98 ? 9.066 -7.910 -7.798 1.00 84.12 98 THR A CA 1
ATOM 767 C C . THR A 1 98 ? 8.341 -7.011 -6.794 1.00 84.12 98 THR A C 1
ATOM 769 O O . THR A 1 98 ? 7.186 -7.261 -6.461 1.00 84.12 98 THR A O 1
ATOM 772 N N . THR A 1 99 ? 8.995 -5.935 -6.356 1.00 86.75 99 THR A N 1
ATOM 773 C CA . THR A 1 99 ? 8.400 -4.917 -5.482 1.00 86.75 99 THR A CA 1
ATOM 774 C C . THR A 1 99 ? 7.272 -4.164 -6.191 1.00 86.75 99 THR A C 1
ATOM 776 O O . THR A 1 99 ? 6.203 -4.008 -5.611 1.00 86.75 99 THR A O 1
ATOM 779 N N . ASP A 1 100 ? 7.462 -3.772 -7.453 1.00 89.38 100 ASP A N 1
ATOM 780 C CA . ASP A 1 100 ? 6.449 -3.096 -8.272 1.00 89.38 100 ASP A CA 1
ATOM 781 C C . ASP A 1 100 ? 5.190 -3.967 -8.441 1.00 89.38 100 ASP A C 1
ATOM 783 O O . ASP A 1 100 ? 4.076 -3.508 -8.178 1.00 89.38 100 ASP A O 1
ATOM 787 N N . LEU A 1 101 ? 5.355 -5.251 -8.790 1.00 90.62 101 LEU A N 1
ATOM 788 C CA . LEU A 1 101 ? 4.244 -6.210 -8.857 1.00 90.62 101 LEU A CA 1
ATOM 789 C C . LEU A 1 101 ? 3.541 -6.349 -7.506 1.00 90.62 101 LEU A C 1
ATOM 791 O O . LEU A 1 101 ? 2.316 -6.360 -7.431 1.00 90.62 101 LEU A O 1
ATOM 795 N N . ARG A 1 102 ? 4.314 -6.385 -6.419 1.00 92.62 102 ARG A N 1
ATOM 796 C CA . ARG A 1 102 ? 3.751 -6.502 -5.081 1.00 92.62 102 ARG A CA 1
ATOM 797 C C . ARG A 1 102 ? 2.949 -5.271 -4.663 1.00 92.62 102 ARG A C 1
ATOM 799 O O . ARG A 1 102 ? 1.932 -5.405 -3.986 1.00 92.62 102 ARG A O 1
ATOM 806 N N . ILE A 1 103 ? 3.385 -4.079 -5.062 1.00 92.12 103 ILE A N 1
ATOM 807 C CA . ILE A 1 103 ? 2.616 -2.849 -4.870 1.00 92.12 103 ILE A CA 1
ATOM 808 C C . ILE A 1 103 ? 1.307 -2.928 -5.663 1.00 92.12 103 ILE A C 1
ATOM 810 O O . ILE A 1 103 ? 0.257 -2.605 -5.113 1.00 92.12 103 ILE A O 1
ATOM 814 N N . LEU A 1 104 ? 1.342 -3.399 -6.913 1.00 93.75 104 LEU A N 1
ATOM 815 C CA . LEU A 1 104 ? 0.133 -3.570 -7.723 1.00 93.75 104 LEU A CA 1
ATOM 816 C C . LEU A 1 104 ? -0.867 -4.542 -7.084 1.00 93.75 104 LEU A C 1
ATOM 818 O O . LEU A 1 104 ? -2.044 -4.196 -7.015 1.00 93.75 104 LEU A O 1
ATOM 822 N N . ASP A 1 105 ? -0.416 -5.672 -6.532 1.00 94.06 105 ASP A N 1
ATOM 823 C CA . ASP A 1 105 ? -1.287 -6.613 -5.806 1.00 94.06 105 ASP A CA 1
ATOM 824 C C . ASP A 1 105 ? -2.000 -5.937 -4.617 1.00 94.06 105 ASP A C 1
ATOM 826 O O . ASP A 1 105 ? -3.186 -6.160 -4.364 1.00 94.06 105 ASP A O 1
ATOM 830 N N . LEU A 1 106 ? -1.285 -5.088 -3.868 1.00 93.94 106 LEU A N 1
ATOM 831 C CA . LEU A 1 106 ? -1.847 -4.343 -2.733 1.00 93.94 106 LEU A CA 1
ATOM 832 C C . LEU A 1 106 ? -2.856 -3.280 -3.186 1.00 93.94 106 LEU A C 1
ATOM 834 O O . LEU A 1 106 ? -3.873 -3.069 -2.522 1.00 93.94 106 LEU A O 1
ATOM 838 N N . ILE A 1 107 ? -2.587 -2.622 -4.315 1.00 93.81 107 ILE A N 1
ATOM 839 C CA . ILE A 1 107 ? -3.502 -1.655 -4.927 1.00 93.81 107 ILE A CA 1
ATOM 840 C C . ILE A 1 107 ? -4.769 -2.356 -5.416 1.00 93.81 107 ILE A C 1
ATOM 842 O O . ILE A 1 107 ? -5.870 -1.892 -5.132 1.00 93.81 107 ILE A O 1
ATOM 846 N N . GLU A 1 108 ? -4.626 -3.482 -6.110 1.00 94.06 108 GLU A N 1
ATOM 847 C CA . GLU A 1 108 ? -5.754 -4.272 -6.598 1.00 94.06 108 GLU A CA 1
ATOM 848 C C . GLU A 1 108 ? -6.602 -4.797 -5.437 1.00 94.06 108 GLU A C 1
ATOM 850 O O . GLU A 1 108 ? -7.829 -4.711 -5.471 1.00 94.06 108 GLU A O 1
ATOM 855 N N . TYR A 1 109 ? -5.965 -5.252 -4.357 1.00 94.19 109 TYR A N 1
ATOM 856 C CA . TYR A 1 109 ? -6.668 -5.605 -3.130 1.00 94.19 109 TYR A CA 1
ATOM 857 C C . TYR A 1 109 ? -7.528 -4.452 -2.602 1.00 94.19 109 TYR A C 1
ATOM 859 O O . TYR A 1 109 ? -8.690 -4.675 -2.255 1.00 94.19 109 TYR A O 1
ATOM 867 N N . LEU A 1 110 ? -6.985 -3.234 -2.546 1.00 92.88 110 LEU A N 1
ATOM 868 C CA . LEU A 1 110 ? -7.740 -2.062 -2.110 1.00 92.88 110 LEU A CA 1
ATOM 869 C C . LEU A 1 110 ? -8.890 -1.739 -3.062 1.00 92.88 110 LEU A C 1
ATOM 871 O O . LEU A 1 110 ? -10.002 -1.539 -2.590 1.00 92.88 110 LEU A O 1
ATOM 875 N N . ASP A 1 111 ? -8.649 -1.745 -4.371 1.00 91.56 111 ASP A N 1
ATOM 876 C CA . ASP A 1 111 ? -9.667 -1.428 -5.377 1.00 91.56 111 ASP A CA 1
ATOM 877 C C . ASP A 1 111 ? -10.826 -2.449 -5.381 1.00 91.56 111 ASP A C 1
ATOM 879 O O . ASP A 1 111 ? -11.970 -2.082 -5.643 1.00 91.56 111 ASP A O 1
ATOM 883 N N . ILE A 1 112 ? -10.553 -3.724 -5.071 1.00 91.88 112 ILE A N 1
ATOM 884 C CA . ILE A 1 112 ? -11.574 -4.782 -4.994 1.00 91.88 112 ILE A CA 1
ATOM 885 C C . ILE A 1 112 ? -12.341 -4.738 -3.667 1.00 91.88 112 ILE A C 1
ATOM 887 O O . ILE A 1 112 ? -13.556 -4.931 -3.648 1.00 91.88 112 ILE A O 1
ATOM 891 N N . ASN A 1 113 ? -11.640 -4.556 -2.543 1.00 90.19 113 ASN A N 1
ATOM 892 C CA . ASN A 1 113 ? -12.215 -4.779 -1.210 1.00 90.19 113 ASN A CA 1
ATOM 893 C C . ASN A 1 113 ? -12.649 -3.485 -0.506 1.00 90.19 113 ASN A C 1
ATOM 895 O O . ASN A 1 113 ? -13.341 -3.553 0.512 1.00 90.19 113 ASN A O 1
ATOM 899 N N . ARG A 1 114 ? -12.252 -2.308 -1.005 1.00 88.38 114 ARG A N 1
ATOM 900 C CA . ARG A 1 114 ? -12.555 -1.002 -0.402 1.00 88.38 114 ARG A CA 1
ATOM 901 C C . ARG A 1 114 ? -13.099 -0.043 -1.465 1.00 88.38 114 ARG A C 1
ATOM 903 O O . ARG A 1 114 ? -12.620 0.009 -2.588 1.00 88.38 114 ARG A O 1
ATOM 910 N N . THR A 1 115 ? -14.092 0.764 -1.098 1.00 85.12 115 THR A N 1
ATOM 911 C CA . THR A 1 115 ? -14.740 1.722 -2.017 1.00 85.12 115 THR A CA 1
ATOM 912 C C . THR A 1 115 ? -14.074 3.098 -2.035 1.00 85.12 115 THR A C 1
ATOM 914 O O . THR A 1 115 ? -14.498 3.989 -2.767 1.00 85.12 115 THR A O 1
ATOM 917 N N . GLU A 1 116 ? -13.075 3.314 -1.183 1.00 88.56 116 GLU A N 1
ATOM 918 C CA . GLU A 1 116 ? -12.461 4.622 -0.979 1.00 88.56 116 GLU A CA 1
ATOM 919 C C . GLU A 1 116 ? -11.459 4.929 -2.091 1.00 88.56 116 GLU A C 1
ATOM 921 O O . GLU A 1 116 ? -10.496 4.192 -2.328 1.00 88.56 116 GLU A O 1
ATOM 926 N N . PHE A 1 117 ? -11.690 6.046 -2.777 1.00 81.50 117 PHE A N 1
ATOM 927 C CA . PHE A 1 117 ? -10.793 6.536 -3.811 1.00 81.50 117 PHE A CA 1
ATOM 928 C C . PHE A 1 117 ? -9.542 7.172 -3.197 1.00 81.50 117 PHE A C 1
ATOM 930 O O . PHE A 1 117 ? -9.634 7.967 -2.261 1.00 81.50 117 PHE A O 1
ATOM 937 N N . SER A 1 118 ? -8.384 6.875 -3.785 1.00 87.69 118 SER A N 1
ATOM 938 C CA . SER A 1 118 ? -7.113 7.512 -3.455 1.00 87.69 118 SER A CA 1
ATOM 939 C C . SER A 1 118 ? -6.415 7.962 -4.733 1.00 87.69 118 SER A C 1
ATOM 941 O O . SER A 1 118 ? -6.121 7.157 -5.621 1.00 87.69 118 SER A O 1
ATOM 943 N N . LEU A 1 119 ? -6.160 9.269 -4.822 1.00 84.38 119 LEU A N 1
ATOM 944 C CA . LEU A 1 119 ? -5.472 9.874 -5.959 1.00 84.38 119 LEU A CA 1
ATOM 945 C C . LEU A 1 119 ? -4.022 9.381 -6.046 1.00 84.38 119 LEU A C 1
ATOM 947 O O . LEU A 1 119 ? -3.569 9.011 -7.126 1.00 84.38 119 LEU A O 1
ATOM 951 N N . ASP A 1 120 ? -3.335 9.291 -4.905 1.00 84.38 120 ASP A N 1
ATOM 952 C CA . ASP A 1 120 ? -1.965 8.780 -4.825 1.00 84.38 120 ASP A CA 1
ATOM 953 C C . ASP A 1 120 ? -1.892 7.326 -5.288 1.00 84.38 120 ASP A C 1
ATOM 955 O O . ASP A 1 120 ? -1.051 6.981 -6.118 1.00 84.38 120 ASP A O 1
ATOM 959 N N . ARG A 1 121 ? -2.829 6.484 -4.829 1.00 89.31 121 ARG A N 1
ATOM 960 C CA . ARG A 1 121 ? -2.917 5.081 -5.247 1.00 89.31 121 ARG A CA 1
ATOM 961 C C . ARG A 1 121 ? -3.069 4.956 -6.760 1.00 89.31 121 ARG A C 1
ATOM 963 O O . ARG A 1 121 ? -2.354 4.180 -7.391 1.00 89.31 121 ARG A O 1
ATOM 970 N N . ASN A 1 122 ? -3.970 5.741 -7.346 1.00 88.88 122 ASN A N 1
ATOM 971 C CA . ASN A 1 122 ? -4.214 5.719 -8.785 1.00 88.88 122 ASN A CA 1
ATOM 972 C C . ASN A 1 122 ? -2.994 6.208 -9.585 1.00 88.88 122 ASN A C 1
ATOM 974 O O . ASN A 1 122 ? -2.636 5.618 -10.602 1.00 88.88 122 ASN A O 1
ATOM 978 N N . ASN A 1 123 ? -2.313 7.250 -9.105 1.00 87.12 123 ASN A N 1
ATOM 979 C CA . ASN A 1 123 ? -1.092 7.757 -9.731 1.00 87.12 123 ASN A CA 1
ATOM 980 C C . ASN A 1 123 ? 0.038 6.720 -9.696 1.00 87.12 123 ASN A C 1
ATOM 982 O O . ASN A 1 123 ? 0.696 6.501 -10.714 1.00 87.12 123 ASN A O 1
ATOM 986 N N . ILE A 1 124 ? 0.229 6.045 -8.557 1.00 88.25 124 ILE A N 1
ATOM 987 C CA . ILE A 1 124 ? 1.208 4.959 -8.417 1.00 88.25 124 ILE A CA 1
ATOM 988 C C . ILE A 1 124 ? 0.863 3.814 -9.369 1.00 88.25 124 ILE A C 1
ATOM 990 O O . ILE A 1 124 ? 1.731 3.371 -10.116 1.00 88.25 124 ILE A O 1
ATOM 994 N N . LYS A 1 125 ? -0.401 3.374 -9.403 1.00 90.94 125 LYS A N 1
ATOM 995 C CA . LYS A 1 125 ? -0.875 2.316 -10.307 1.00 90.94 125 LYS A CA 1
ATOM 996 C C . LYS A 1 125 ? -0.524 2.620 -11.762 1.00 90.94 125 LYS A C 1
ATOM 998 O O . LYS A 1 125 ? 0.098 1.793 -12.421 1.00 90.94 125 LYS A O 1
ATOM 1003 N N . ASN A 1 126 ? -0.857 3.823 -12.231 1.00 87.94 126 ASN A N 1
ATOM 1004 C CA . ASN A 1 126 ? -0.577 4.251 -13.601 1.00 87.94 126 ASN A CA 1
ATOM 1005 C C . ASN A 1 126 ? 0.929 4.323 -13.886 1.00 87.94 126 ASN A C 1
ATOM 1007 O O . ASN A 1 126 ? 1.377 3.872 -14.938 1.00 87.94 126 ASN A O 1
ATOM 1011 N N . SER A 1 127 ? 1.715 4.853 -12.942 1.00 85.88 127 SER A N 1
ATOM 1012 C CA . SER A 1 127 ? 3.177 4.913 -13.060 1.00 85.88 127 SER A CA 1
ATOM 1013 C C . SER A 1 127 ? 3.792 3.517 -13.189 1.00 85.88 127 SER A C 1
ATOM 1015 O O . SER A 1 127 ? 4.606 3.269 -14.075 1.00 85.88 127 SER A O 1
ATOM 1017 N N . LEU A 1 128 ? 3.373 2.577 -12.338 1.00 86.81 128 LEU A N 1
ATOM 1018 C CA . LEU A 1 128 ? 3.873 1.203 -12.353 1.00 86.81 128 LEU A CA 1
ATOM 1019 C C . LEU A 1 128 ? 3.464 0.458 -13.624 1.00 86.81 128 LEU A C 1
ATOM 1021 O O . LEU A 1 128 ? 4.302 -0.193 -14.236 1.00 86.81 128 LEU A O 1
ATOM 1025 N N . GLN A 1 129 ? 2.211 0.596 -14.062 1.00 86.56 129 GLN A N 1
ATOM 1026 C CA . GLN A 1 129 ? 1.716 -0.044 -15.285 1.00 86.56 129 GLN A CA 1
ATOM 1027 C C . GLN A 1 129 ? 2.400 0.464 -16.557 1.00 86.56 129 GLN A C 1
ATOM 1029 O O . GLN A 1 129 ? 2.514 -0.286 -17.517 1.00 86.56 129 GLN A O 1
ATOM 1034 N N . HIS A 1 130 ? 2.856 1.718 -16.580 1.00 78.81 130 HIS A N 1
ATOM 1035 C CA . HIS A 1 130 ? 3.600 2.262 -17.716 1.00 78.81 130 HIS A CA 1
ATOM 1036 C C . HIS A 1 130 ? 5.068 1.792 -17.749 1.00 78.81 130 HIS A C 1
ATOM 1038 O O . HIS A 1 130 ? 5.703 1.818 -18.800 1.00 78.81 130 HIS A O 1
ATOM 1044 N N . ASN A 1 131 ? 5.626 1.396 -16.601 1.00 70.62 131 ASN A N 1
ATOM 1045 C CA . ASN A 1 131 ? 7.041 1.036 -16.453 1.00 70.62 131 ASN A CA 1
ATOM 1046 C C . ASN A 1 131 ? 7.316 -0.482 -16.476 1.00 70.62 131 ASN A C 1
ATOM 1048 O O . ASN A 1 131 ? 8.486 -0.875 -16.424 1.00 70.62 131 ASN A O 1
ATOM 1052 N N . LEU A 1 132 ? 6.271 -1.317 -16.514 1.00 67.38 132 LEU A N 1
ATOM 1053 C CA . LEU A 1 132 ? 6.336 -2.783 -16.602 1.00 67.38 132 LEU A CA 1
ATOM 1054 C C . LEU A 1 132 ? 6.155 -3.263 -18.045 1.00 67.38 132 LEU A C 1
ATOM 1056 O O . LEU A 1 132 ? 6.906 -4.193 -18.422 1.00 67.38 132 LEU A O 1
#